Protein AF-A0AAW2XCR2-F1 (afdb_monomer_lite)

Secondary structure (DSSP, 8-state):
-TT--GGGS-TTHHHHHHHHHHHHHHHHHHEEEEESS----EESSSEE-TT---EEEEEPP---TT-HHHHTTTTSS--

Structure (mmCIF, N/CA/C/O backbone):
data_AF-A0AAW2XCR2-F1
#
_entry.id   AF-A0AAW2XCR2-F1
#
loop_
_atom_site.group_PDB
_atom_site.id
_atom_site.type_symbol
_atom_site.label_atom_id
_atom_site.label_alt_id
_atom_site.label_comp_id
_atom_site.label_asym_id
_atom_site.label_entity_id
_atom_site.label_seq_id
_atom_site.pdbx_PDB_ins_code
_atom_site.Cartn_x
_atom_site.Cartn_y
_atom_site.Cartn_z
_atom_site.occupancy
_atom_site.B_iso_or_equiv
_atom_site.auth_seq_id
_atom_site.auth_comp_id
_atom_site.auth_asym_id
_atom_site.auth_atom_id
_atom_site.pdbx_PDB_model_num
ATOM 1 N N . MET A 1 1 ? 15.053 3.980 -5.785 1.00 84.38 1 MET A N 1
ATOM 2 C CA . MET A 1 1 ? 14.110 3.876 -6.921 1.00 84.38 1 MET A CA 1
ATOM 3 C C . MET A 1 1 ? 13.341 2.553 -6.821 1.00 84.38 1 MET A C 1
ATOM 5 O O . MET A 1 1 ? 13.827 1.561 -7.349 1.00 84.38 1 MET A O 1
ATOM 9 N N . PRO A 1 2 ? 12.194 2.496 -6.114 1.00 94.44 2 PRO A N 1
ATOM 10 C CA . PRO A 1 2 ? 11.495 1.234 -5.803 1.00 94.44 2 PRO A CA 1
ATOM 11 C C . PRO A 1 2 ? 10.906 0.523 -7.033 1.00 94.44 2 PRO A C 1
ATOM 13 O O . PRO A 1 2 ? 10.674 -0.677 -7.001 1.00 94.44 2 PRO A O 1
ATOM 16 N N . PHE A 1 3 ? 10.714 1.25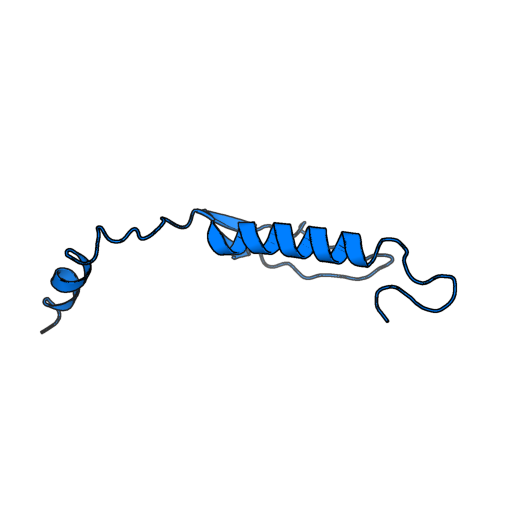5 -8.131 1.00 97.06 3 PHE A N 1
ATOM 17 C CA . PHE A 1 3 ? 10.163 0.747 -9.388 1.00 97.06 3 PHE A CA 1
ATOM 18 C C . PHE A 1 3 ? 11.206 0.665 -10.517 1.00 97.06 3 PHE A C 1
ATOM 20 O O . PHE A 1 3 ? 10.843 0.591 -11.690 1.00 97.06 3 PHE A O 1
ATOM 27 N N . GLY A 1 4 ? 12.500 0.713 -10.187 1.00 96.44 4 GLY A N 1
ATOM 28 C CA . GLY A 1 4 ? 13.574 0.791 -11.180 1.00 96.44 4 GLY A CA 1
ATOM 29 C C . GLY A 1 4 ? 13.660 2.162 -11.862 1.00 96.44 4 GLY A C 1
ATOM 30 O O . GLY A 1 4 ? 13.287 3.178 -11.275 1.00 96.44 4 GLY A O 1
ATOM 31 N N . GLY A 1 5 ? 14.177 2.199 -13.092 1.00 96.94 5 GLY A N 1
ATOM 32 C CA . GLY A 1 5 ? 14.376 3.431 -13.860 1.00 96.94 5 GLY A CA 1
ATOM 33 C C . GLY A 1 5 ? 14.825 3.180 -15.303 1.00 96.94 5 GLY A C 1
ATOM 34 O O . GLY A 1 5 ? 15.085 2.042 -15.701 1.00 96.94 5 GLY A O 1
ATOM 35 N N . GLY A 1 6 ? 14.910 4.253 -16.095 1.00 96.38 6 GLY A N 1
ATOM 36 C CA . GLY A 1 6 ? 15.287 4.183 -17.510 1.00 96.38 6 GLY A CA 1
ATOM 37 C C . GLY A 1 6 ? 14.267 3.414 -18.368 1.00 96.38 6 GLY A C 1
ATOM 38 O O . GLY A 1 6 ? 13.085 3.379 -18.025 1.00 96.38 6 GLY A O 1
ATOM 39 N N . PRO A 1 7 ? 14.702 2.749 -19.456 1.00 97.56 7 PRO A N 1
ATOM 40 C CA . PRO A 1 7 ? 13.816 1.978 -20.342 1.00 97.56 7 PRO A CA 1
ATOM 41 C C . PRO A 1 7 ? 13.099 0.795 -19.671 1.00 97.56 7 PRO A C 1
ATOM 43 O O . PRO A 1 7 ? 12.219 0.186 -20.270 1.00 97.56 7 PRO A O 1
ATOM 46 N N . ARG A 1 8 ? 13.508 0.428 -18.450 1.00 97.00 8 ARG A N 1
ATOM 47 C CA . ARG A 1 8 ? 12.948 -0.675 -17.656 1.00 97.00 8 ARG A CA 1
ATOM 48 C C . ARG A 1 8 ? 12.285 -0.173 -16.371 1.00 97.00 8 ARG A C 1
ATOM 50 O O . ARG A 1 8 ? 12.146 -0.942 -15.423 1.00 97.00 8 ARG A O 1
ATOM 57 N N . LEU A 1 9 ? 11.888 1.102 -16.324 1.00 97.50 9 LEU A N 1
ATOM 58 C CA . LEU A 1 9 ? 10.982 1.597 -15.289 1.00 97.50 9 LEU A CA 1
ATOM 59 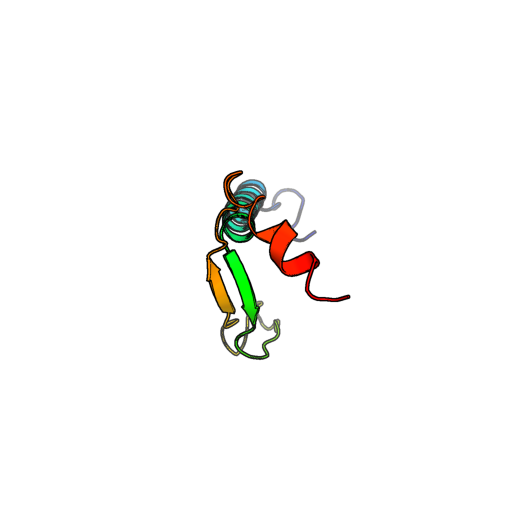C C . LEU A 1 9 ? 9.716 0.728 -15.283 1.00 97.50 9 LEU A C 1
ATOM 61 O O . LEU A 1 9 ? 9.188 0.401 -16.345 1.00 97.50 9 LEU A O 1
ATOM 65 N N . CYS A 1 10 ? 9.246 0.337 -14.098 1.00 97.81 10 CYS A N 1
ATOM 66 C CA . CYS A 1 10 ? 8.060 -0.504 -13.971 1.00 97.81 10 CYS A CA 1
ATOM 67 C C . CYS A 1 10 ? 6.866 0.134 -14.694 1.00 97.81 10 CYS A C 1
ATOM 69 O O . CYS A 1 10 ? 6.372 1.178 -14.272 1.00 97.81 10 CYS A O 1
ATOM 71 N N . ALA A 1 11 ? 6.379 -0.524 -15.748 1.00 98.19 11 ALA A N 1
ATOM 72 C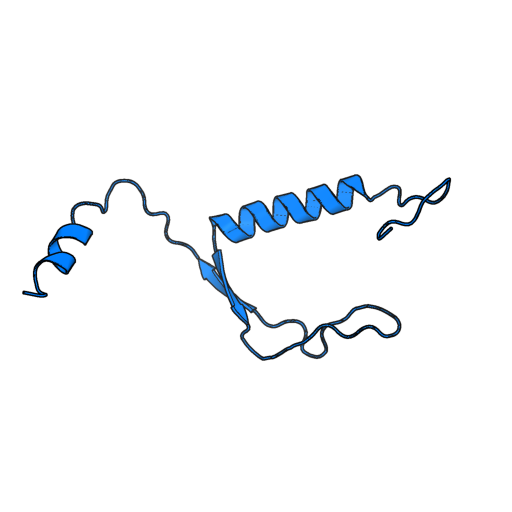 CA . ALA A 1 11 ? 5.219 -0.065 -16.511 1.00 98.19 11 ALA A CA 1
ATOM 73 C C . ALA A 1 11 ? 3.923 -0.058 -15.676 1.00 98.19 11 ALA A C 1
ATOM 75 O O . ALA A 1 11 ? 2.983 0.657 -16.004 1.00 98.19 11 ALA A O 1
ATOM 76 N N . GLY A 1 12 ? 3.884 -0.831 -14.584 1.00 98.25 12 GLY A N 1
ATOM 77 C CA . GLY A 1 12 ? 2.758 -0.902 -13.653 1.00 98.25 12 GLY A CA 1
ATOM 78 C C . GLY A 1 12 ? 2.868 0.024 -12.440 1.00 98.25 12 GLY A C 1
ATOM 79 O O . GLY A 1 12 ? 2.072 -0.120 -11.519 1.00 98.25 12 GLY A O 1
ATOM 80 N N . SER A 1 13 ? 3.838 0.945 -12.381 1.00 98.19 13 SER A N 1
ATOM 81 C CA . SER A 1 13 ? 4.055 1.787 -11.192 1.00 98.19 13 SER A CA 1
ATOM 82 C C . SER A 1 13 ? 2.842 2.658 -10.842 1.00 98.19 13 SER A C 1
ATOM 84 O O . SER A 1 13 ? 2.503 2.781 -9.668 1.00 98.19 13 SER A O 1
ATOM 86 N N . GLU A 1 14 ? 2.166 3.234 -11.837 1.00 98.31 14 GLU A N 1
ATOM 87 C CA . GLU A 1 14 ? 0.967 4.052 -11.610 1.00 98.31 14 GLU A CA 1
ATOM 88 C C . GLU A 1 14 ? -0.240 3.201 -11.203 1.00 98.31 14 GLU A C 1
ATOM 90 O O . GLU A 1 14 ? -1.002 3.602 -10.324 1.00 98.31 14 GLU A O 1
ATOM 95 N N . LEU A 1 15 ? -0.374 1.994 -11.765 1.00 98.62 15 LEU A N 1
ATOM 96 C CA . LEU A 1 15 ? -1.413 1.050 -11.355 1.00 98.62 15 LEU A CA 1
ATOM 97 C C . LEU A 1 15 ? -1.206 0.604 -9.903 1.00 98.62 15 LEU A C 1
ATOM 99 O O . LEU A 1 15 ? -2.137 0.688 -9.112 1.00 98.62 15 LEU A O 1
ATOM 103 N N . ALA A 1 16 ? 0.020 0.232 -9.525 1.00 98.56 16 ALA A N 1
ATOM 104 C CA . ALA A 1 16 ? 0.343 -0.176 -8.158 1.00 98.56 16 ALA A CA 1
ATOM 105 C C . ALA A 1 16 ? 0.028 0.935 -7.141 1.00 98.56 16 ALA A C 1
ATOM 107 O O . ALA A 1 16 ? -0.544 0.676 -6.082 1.00 98.56 16 ALA A O 1
ATOM 108 N N . LYS A 1 17 ? 0.344 2.197 -7.469 1.00 98.31 17 LYS A N 1
ATOM 109 C CA . LYS A 1 17 ? -0.021 3.347 -6.626 1.00 98.31 17 LYS A CA 1
ATOM 110 C C . LYS A 1 17 ? -1.536 3.499 -6.495 1.00 98.31 17 LYS A C 1
ATOM 112 O O . LYS A 1 17 ? -2.012 3.762 -5.393 1.00 98.31 17 LYS A O 1
ATOM 117 N N . LEU A 1 18 ? -2.282 3.346 -7.591 1.00 98.69 18 LEU A N 1
ATOM 118 C CA . LEU A 1 18 ? -3.742 3.438 -7.586 1.00 98.69 18 LEU A CA 1
ATOM 119 C C . LEU A 1 18 ? -4.369 2.326 -6.736 1.00 98.69 18 LEU A C 1
ATOM 121 O O . LEU A 1 18 ? -5.213 2.616 -5.892 1.00 98.69 18 LEU A O 1
ATOM 125 N N . GLU A 1 19 ? -3.933 1.080 -6.918 1.00 98.88 19 GLU A N 1
ATOM 126 C CA . GLU A 1 19 ? -4.405 -0.076 -6.147 1.00 98.88 19 GLU A CA 1
ATOM 127 C C . GLU A 1 19 ? -4.179 0.132 -4.646 1.00 98.88 19 GLU A C 1
ATOM 129 O O . GLU A 1 19 ? -5.114 0.002 -3.852 1.00 98.88 19 GLU A O 1
ATOM 134 N N . MET A 1 20 ? -2.967 0.545 -4.256 1.00 98.75 20 MET A N 1
ATOM 135 C CA . MET A 1 20 ? -2.646 0.866 -2.864 1.00 98.75 20 MET A CA 1
ATOM 136 C C . MET A 1 20 ? -3.510 2.013 -2.327 1.00 98.75 20 MET A C 1
ATOM 138 O O . MET A 1 20 ? -4.032 1.918 -1.218 1.00 98.75 20 MET A O 1
ATOM 142 N N . ALA A 1 21 ? -3.684 3.091 -3.096 1.00 98.75 21 ALA A N 1
ATOM 143 C CA . ALA A 1 21 ? -4.453 4.257 -2.670 1.00 98.75 21 ALA A CA 1
ATOM 144 C C . ALA A 1 21 ? -5.937 3.928 -2.457 1.00 98.75 21 ALA A C 1
ATOM 146 O O . ALA A 1 21 ? -6.503 4.300 -1.429 1.00 98.75 21 ALA A O 1
ATOM 147 N N . VAL A 1 22 ? -6.558 3.202 -3.391 1.00 98.75 22 VAL A N 1
ATOM 148 C CA . VAL A 1 22 ? -7.965 2.785 -3.292 1.00 98.75 22 VAL A CA 1
ATOM 149 C C . VAL A 1 22 ? -8.157 1.828 -2.116 1.00 98.75 22 VAL A C 1
ATOM 151 O O . VAL A 1 22 ? -9.088 2.007 -1.328 1.00 98.75 22 VAL A O 1
ATOM 154 N N . PHE A 1 23 ? -7.256 0.856 -1.943 1.00 98.62 23 PHE A N 1
ATOM 155 C CA . PHE A 1 23 ? -7.301 -0.061 -0.807 1.00 98.62 23 PHE A CA 1
ATOM 156 C C . PHE A 1 23 ? -7.206 0.687 0.529 1.00 98.62 23 PHE A C 1
ATOM 158 O O . PHE A 1 23 ? -8.072 0.521 1.389 1.00 98.62 23 PHE A O 1
ATOM 165 N N . ILE A 1 24 ? -6.205 1.560 0.688 1.00 98.56 24 ILE A N 1
ATOM 166 C CA . ILE A 1 24 ? -5.998 2.335 1.919 1.00 98.56 24 ILE A CA 1
ATOM 167 C C . ILE A 1 24 ? -7.188 3.258 2.184 1.00 98.56 24 ILE A 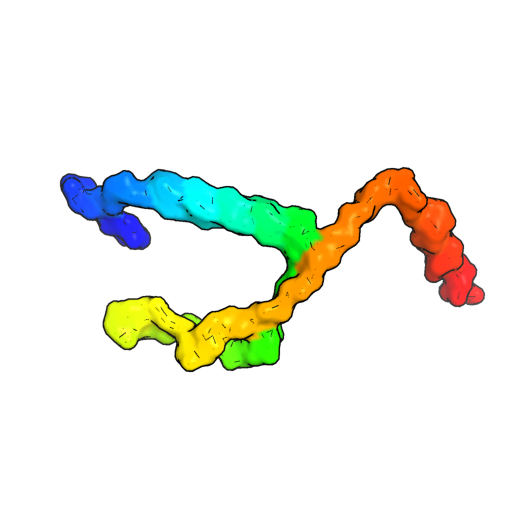C 1
ATOM 169 O O . ILE A 1 24 ? -7.652 3.312 3.319 1.00 98.56 24 ILE A O 1
ATOM 173 N N . HIS A 1 25 ? -7.717 3.939 1.161 1.00 98.31 25 HIS A N 1
ATOM 174 C CA . HIS A 1 25 ? -8.882 4.817 1.287 1.00 98.31 25 HIS A CA 1
ATOM 175 C C . HIS A 1 25 ? -10.080 4.092 1.912 1.00 98.31 25 HIS A C 1
ATOM 177 O O . HIS A 1 25 ? -10.672 4.572 2.878 1.00 98.31 25 HIS A O 1
ATOM 183 N N . HIS A 1 26 ? -10.424 2.908 1.403 1.00 97.69 26 HIS A N 1
ATOM 184 C CA . HIS A 1 26 ? -11.534 2.140 1.957 1.00 97.69 26 HIS A CA 1
ATOM 185 C C . HIS A 1 26 ? -11.200 1.502 3.307 1.00 97.69 26 HIS A C 1
ATOM 187 O O . HIS A 1 26 ? -12.089 1.421 4.157 1.00 97.69 26 HIS A O 1
ATOM 193 N N . LEU A 1 27 ? -9.948 1.097 3.531 1.00 97.69 27 LEU A N 1
ATOM 194 C CA . LEU A 1 27 ? -9.502 0.548 4.808 1.00 97.69 27 LEU A CA 1
ATOM 195 C C . LEU A 1 27 ? -9.659 1.580 5.937 1.00 97.69 27 LEU A C 1
ATOM 197 O O . LEU A 1 27 ? -10.358 1.305 6.909 1.00 97.69 27 LEU A O 1
ATOM 201 N N . VAL A 1 28 ? -9.094 2.784 5.777 1.00 96.69 28 VAL A N 1
ATOM 202 C CA . VAL A 1 28 ? -9.068 3.830 6.824 1.00 96.69 28 VAL A CA 1
ATOM 203 C C . VAL A 1 28 ? -10.443 4.418 7.126 1.00 96.69 28 VAL A C 1
ATOM 205 O O . VAL A 1 28 ? -10.701 4.826 8.253 1.00 96.69 28 VAL A O 1
ATOM 208 N N . LEU A 1 29 ? -11.335 4.475 6.133 1.00 96.44 29 LEU A N 1
ATOM 209 C CA . LEU A 1 29 ? -12.671 5.046 6.314 1.00 96.44 29 LEU A CA 1
ATOM 210 C C . LEU A 1 29 ? -13.656 4.082 6.973 1.00 96.44 29 LEU A C 1
ATOM 212 O O . LEU A 1 29 ? -14.666 4.525 7.515 1.00 96.44 29 LEU A O 1
ATOM 216 N N . ASN A 1 30 ? -13.410 2.774 6.884 1.00 96.69 30 ASN A N 1
ATOM 217 C CA . ASN A 1 30 ? -14.387 1.771 7.302 1.00 96.69 30 ASN A CA 1
ATOM 218 C C . ASN A 1 30 ? -13.899 0.875 8.436 1.00 96.69 30 ASN A C 1
ATOM 220 O O . ASN A 1 30 ? -14.740 0.203 9.031 1.00 96.69 30 ASN A O 1
ATOM 224 N N . PHE A 1 31 ? -12.601 0.843 8.746 1.00 97.38 31 PHE A N 1
ATOM 225 C CA . PHE A 1 31 ? -12.049 -0.074 9.738 1.00 97.38 31 PHE A CA 1
ATOM 226 C C . PHE A 1 31 ? -11.001 0.587 10.636 1.00 97.38 31 PHE A C 1
ATOM 228 O O . PHE A 1 31 ? -10.172 1.366 10.176 1.00 97.38 31 PHE A O 1
ATOM 235 N N . SER A 1 32 ? -11.012 0.224 11.918 1.00 96.56 32 SER A N 1
ATOM 236 C CA . SER A 1 32 ? -9.825 0.284 12.768 1.00 96.56 32 SER A CA 1
ATOM 237 C C . SER A 1 32 ? -9.168 -1.091 12.788 1.00 96.56 32 S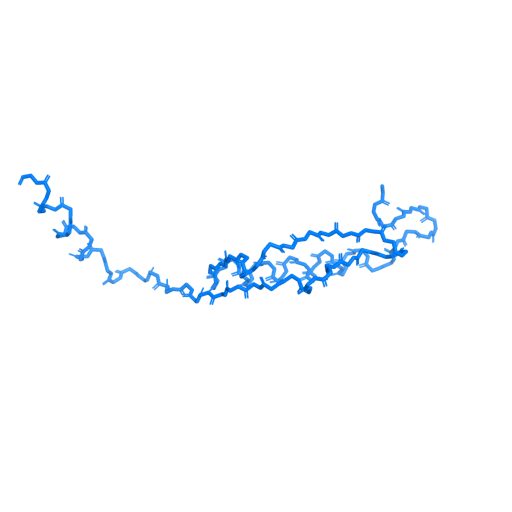ER A C 1
ATOM 239 O O . SER A 1 32 ? -9.841 -2.116 12.634 1.00 96.56 32 SER A O 1
ATOM 241 N N . TRP A 1 33 ? -7.848 -1.129 12.954 1.00 97.50 33 TRP A N 1
ATOM 242 C CA . TRP A 1 33 ? -7.115 -2.387 12.963 1.00 97.50 33 TRP A CA 1
ATOM 243 C C . TRP A 1 33 ? -5.937 -2.380 13.930 1.00 97.50 33 TRP A C 1
ATOM 245 O O . TRP A 1 33 ? -5.366 -1.337 14.246 1.00 97.50 33 TRP A O 1
ATOM 255 N N . SER A 1 34 ? -5.569 -3.574 14.382 1.00 97.62 34 SER A N 1
ATOM 256 C CA . SER A 1 34 ? -4.389 -3.830 15.203 1.00 97.62 34 SER A CA 1
ATOM 257 C C . SER A 1 34 ? -3.744 -5.159 14.810 1.00 97.62 34 SER A C 1
ATOM 259 O O . SER A 1 34 ? -4.370 -6.014 14.179 1.00 97.62 34 SER A O 1
ATOM 261 N N . LEU A 1 35 ? -2.470 -5.342 15.162 1.00 97.56 35 LEU A N 1
ATOM 262 C CA . LEU A 1 35 ? -1.794 -6.624 14.971 1.00 97.56 35 LEU A CA 1
ATOM 263 C C . LEU A 1 35 ? -2.357 -7.653 15.957 1.00 97.56 35 LEU A C 1
ATOM 265 O O . LEU A 1 35 ? -2.328 -7.432 17.166 1.00 97.56 35 LEU A O 1
ATOM 269 N N . ALA A 1 36 ? -2.834 -8.785 15.440 1.00 97.06 36 ALA A N 1
ATOM 270 C CA . ALA A 1 36 ? -3.323 -9.893 16.260 1.00 97.06 36 ALA A CA 1
ATOM 271 C C . ALA A 1 36 ? -2.173 -10.724 16.857 1.00 97.06 36 ALA A C 1
ATOM 273 O O . ALA A 1 36 ? -2.348 -11.407 17.863 1.00 97.06 36 ALA A O 1
ATOM 274 N N . ALA A 1 37 ? -0.984 -10.650 16.256 1.00 96.31 37 ALA A N 1
ATOM 275 C CA . ALA A 1 37 ? 0.250 -11.195 16.801 1.00 96.31 37 ALA A CA 1
ATOM 276 C C . ALA A 1 37 ? 1.446 -10.356 16.338 1.00 96.31 37 ALA A C 1
ATOM 278 O O . ALA A 1 37 ? 1.389 -9.700 15.298 1.00 96.31 37 ALA A O 1
ATOM 279 N N . SER A 1 38 ? 2.549 -10.399 17.091 1.00 96.62 38 SER A N 1
ATOM 280 C CA . SER A 1 38 ? 3.794 -9.768 16.656 1.00 96.62 38 SER A CA 1
ATOM 281 C C . SER A 1 38 ? 4.325 -10.464 15.407 1.00 96.62 38 SER A C 1
ATOM 283 O O . SER A 1 38 ? 4.561 -11.674 15.408 1.00 96.62 38 SER A O 1
ATOM 285 N N . ASP A 1 39 ? 4.533 -9.694 14.353 1.00 97.31 39 ASP A N 1
ATOM 286 C CA . ASP A 1 39 ? 5.134 -10.151 13.109 1.00 97.31 39 ASP A CA 1
ATOM 287 C C . ASP A 1 39 ? 5.975 -9.017 12.526 1.00 97.31 39 ASP A C 1
ATOM 289 O O . ASP A 1 39 ? 5.758 -7.850 12.865 1.00 97.31 39 ASP A O 1
ATOM 293 N N . GLN A 1 40 ? 6.965 -9.348 11.707 1.00 96.50 40 GLN A N 1
ATOM 294 C CA . GLN A 1 40 ? 7.875 -8.380 11.098 1.00 96.50 40 GLN A CA 1
ATOM 295 C C . GLN A 1 40 ? 8.209 -8.816 9.679 1.00 96.50 40 GLN A C 1
ATOM 297 O O . GLN A 1 40 ? 8.382 -10.003 9.413 1.00 96.50 40 GLN A O 1
ATOM 302 N N . ALA A 1 41 ? 8.333 -7.842 8.782 1.00 97.00 41 ALA A N 1
ATOM 303 C CA . ALA A 1 41 ? 8.749 -8.115 7.419 1.00 97.00 41 ALA A CA 1
ATOM 304 C C . ALA A 1 41 ? 10.207 -8.596 7.405 1.00 97.00 41 ALA A C 1
ATOM 306 O O . ALA A 1 41 ? 11.091 -7.958 7.983 1.00 97.00 41 ALA A O 1
ATOM 307 N N . TYR A 1 42 ? 10.458 -9.699 6.711 1.00 97.00 42 TYR A N 1
ATOM 308 C CA . TYR A 1 42 ? 11.789 -10.217 6.425 1.00 97.00 42 TYR A CA 1
ATOM 309 C C . TYR A 1 42 ? 12.021 -10.213 4.917 1.00 97.00 42 TYR A C 1
ATOM 311 O O . TYR A 1 42 ? 11.079 -10.382 4.150 1.00 97.00 42 TYR A O 1
ATOM 319 N N . ALA A 1 43 ? 13.262 -10.018 4.477 1.00 96.50 43 ALA A N 1
ATOM 320 C CA . ALA A 1 43 ? 13.602 -9.962 3.059 1.00 96.50 43 ALA A CA 1
ATOM 321 C C . ALA A 1 43 ? 14.649 -11.026 2.709 1.00 96.50 43 ALA A C 1
ATOM 323 O O . ALA A 1 43 ? 15.838 -10.777 2.900 1.00 96.50 43 ALA A O 1
ATOM 324 N N . PHE A 1 44 ? 14.222 -12.187 2.189 1.00 89.38 44 PHE A N 1
ATOM 325 C CA . PHE A 1 44 ? 15.104 -13.143 1.498 1.00 89.38 44 PHE A CA 1
ATOM 326 C C . PHE A 1 44 ? 14.326 -14.303 0.829 1.00 89.38 44 PHE A C 1
ATOM 328 O O . PHE A 1 44 ? 13.681 -15.068 1.542 1.00 89.38 44 PHE A O 1
ATOM 335 N N . PRO A 1 45 ? 14.405 -14.522 -0.501 1.00 92.00 45 PRO A N 1
ATOM 336 C CA . PRO A 1 45 ? 14.864 -13.602 -1.547 1.00 92.00 45 PRO A CA 1
ATOM 337 C C . PRO A 1 45 ? 13.820 -12.518 -1.896 1.00 92.00 45 PRO A C 1
ATOM 339 O O . PRO A 1 45 ? 14.111 -11.610 -2.668 1.00 92.00 45 PRO A O 1
ATOM 342 N N . PHE A 1 46 ? 12.616 -12.601 -1.328 1.00 95.81 46 PHE A N 1
ATOM 343 C CA . PHE A 1 46 ? 11.526 -11.630 -1.439 1.00 95.81 46 PHE A CA 1
ATOM 344 C C . PHE A 1 46 ? 11.099 -11.159 -0.043 1.00 95.81 46 PHE A C 1
ATOM 346 O O . PHE A 1 46 ? 11.510 -11.741 0.963 1.00 95.81 46 PHE A O 1
ATOM 353 N N . VAL A 1 47 ? 10.323 -10.074 0.013 1.00 97.06 47 VAL A N 1
ATOM 354 C CA . VAL A 1 47 ? 9.743 -9.576 1.266 1.00 97.06 47 VAL A CA 1
ATOM 355 C C . VAL A 1 47 ? 8.565 -10.461 1.648 1.00 97.06 47 VAL A C 1
ATOM 357 O O . VAL A 1 47 ? 7.673 -10.661 0.826 1.00 97.06 47 VAL A O 1
ATOM 360 N N . ASP A 1 48 ? 8.559 -10.955 2.880 1.00 97.38 48 ASP A N 1
ATOM 361 C CA . ASP A 1 48 ? 7.469 -11.758 3.426 1.00 97.38 48 ASP A CA 1
ATOM 362 C C . ASP A 1 48 ? 7.286 -11.510 4.930 1.00 97.38 48 ASP A C 1
ATOM 364 O O . ASP A 1 48 ? 8.178 -10.997 5.612 1.00 97.38 48 ASP A O 1
ATOM 368 N N . PHE A 1 49 ? 6.121 -11.884 5.445 1.00 97.81 49 PHE A N 1
ATOM 369 C CA . PHE A 1 49 ? 5.786 -11.886 6.861 1.00 97.81 49 PHE A CA 1
ATOM 370 C C . PHE A 1 49 ? 5.733 -13.338 7.350 1.00 97.81 49 PHE A C 1
ATOM 372 O O . PHE A 1 49 ? 4.811 -14.061 6.972 1.00 97.81 49 PHE A O 1
ATOM 379 N N . PRO A 1 50 ? 6.673 -13.796 8.201 1.00 95.69 50 PRO A N 1
ATOM 380 C CA . PRO A 1 50 ? 6.748 -15.198 8.621 1.00 95.69 50 PRO A CA 1
ATOM 381 C C . PRO A 1 50 ? 5.473 -15.756 9.266 1.00 95.69 50 PRO A C 1
ATOM 383 O O . PRO A 1 50 ? 5.281 -16.972 9.272 1.00 95.69 50 PRO A O 1
ATOM 386 N N . LYS A 1 51 ? 4.610 -14.898 9.828 1.00 96.81 51 LYS A N 1
ATOM 387 C CA . LYS A 1 51 ? 3.316 -15.295 10.406 1.00 96.81 51 LYS A CA 1
ATOM 388 C C . LYS A 1 51 ? 2.119 -14.806 9.584 1.00 96.81 51 LYS A C 1
ATOM 390 O O . LYS A 1 51 ? 0.987 -14.914 10.050 1.00 96.81 51 LYS A O 1
ATOM 395 N N . GLY A 1 52 ? 2.351 -14.291 8.377 1.00 96.81 52 GLY A N 1
ATOM 396 C CA . GLY A 1 52 ? 1.319 -13.843 7.445 1.00 96.81 52 GLY A CA 1
ATOM 397 C C . GLY A 1 52 ? 0.672 -12.501 7.789 1.00 96.81 52 GLY A C 1
ATOM 398 O O . GLY A 1 52 ? -0.408 -12.229 7.274 1.00 96.81 52 GLY A O 1
ATOM 399 N N . LEU A 1 53 ? 1.290 -11.681 8.653 1.00 97.81 53 LEU A N 1
ATOM 400 C CA . LEU A 1 53 ? 0.757 -10.390 9.111 1.00 97.81 53 LEU A CA 1
ATOM 401 C C . LEU A 1 53 ? -0.703 -10.503 9.605 1.00 97.81 53 LEU A C 1
ATOM 403 O O . LEU A 1 53 ? -1.621 -9.963 8.986 1.00 97.81 53 LEU A O 1
ATOM 407 N N . PRO A 1 54 ? -0.962 -11.214 10.713 1.00 97.75 54 PRO A N 1
ATOM 408 C CA . PRO A 1 54 ? -2.321 -11.391 11.204 1.00 97.75 54 PRO A CA 1
ATOM 409 C C . PRO A 1 54 ? -2.855 -10.071 11.783 1.00 97.75 54 PRO A C 1
ATOM 411 O O . PRO A 1 54 ? -2.281 -9.501 12.716 1.00 97.75 54 PRO A O 1
ATOM 414 N N . VAL A 1 55 ? -3.978 -9.593 11.241 1.00 97.81 55 VAL A N 1
ATOM 415 C CA . VAL A 1 55 ? -4.615 -8.319 11.611 1.00 97.81 55 VAL A CA 1
ATOM 416 C C . VAL A 1 55 ? -6.019 -8.569 12.155 1.00 97.81 55 VAL A C 1
ATOM 418 O O . VAL A 1 55 ? -6.817 -9.270 11.535 1.00 97.81 55 VAL A O 1
ATOM 421 N N . ALA A 1 56 ? -6.337 -7.961 13.296 1.00 97.81 56 ALA A N 1
ATOM 422 C CA . ALA A 1 56 ? -7.702 -7.866 13.799 1.00 97.81 56 ALA A CA 1
ATOM 423 C C . ALA A 1 56 ? -8.334 -6.569 13.281 1.00 97.81 56 ALA A C 1
ATOM 425 O O . ALA A 1 56 ? -7.741 -5.498 13.419 1.00 97.81 56 ALA A O 1
ATOM 426 N N . VAL A 1 57 ? -9.529 -6.658 12.692 1.00 97.56 57 VAL A N 1
ATOM 427 C CA . VAL A 1 57 ? -10.249 -5.508 12.128 1.00 97.56 57 VAL A CA 1
ATOM 428 C C . VAL A 1 57 ? -11.583 -5.306 12.832 1.00 97.56 57 VAL A C 1
ATOM 430 O O . VAL A 1 57 ? -12.324 -6.259 13.061 1.00 97.56 57 VAL A O 1
ATOM 433 N N . ASN A 1 58 ? -11.912 -4.053 13.130 1.00 97.12 58 ASN A N 1
ATOM 434 C CA . ASN A 1 58 ? -13.216 -3.654 13.644 1.00 97.12 58 ASN A CA 1
ATOM 435 C C . ASN A 1 58 ? -13.822 -2.627 12.696 1.00 97.12 58 ASN A C 1
ATOM 437 O O . ASN A 1 58 ? -13.155 -1.671 12.304 1.00 97.12 58 ASN A O 1
ATOM 441 N N . ARG A 1 59 ? -15.089 -2.807 12.319 1.00 96.44 59 ARG A N 1
ATOM 442 C CA . ARG A 1 59 ? -15.786 -1.830 11.479 1.00 96.44 59 ARG A CA 1
ATOM 443 C C . ARG A 1 59 ? -15.982 -0.530 12.262 1.00 96.44 59 ARG A C 1
ATOM 445 O O . ARG A 1 59 ? -16.525 -0.550 13.364 1.00 96.44 59 ARG A O 1
ATOM 452 N N . LEU A 1 60 ? -15.599 0.592 11.662 1.00 94.31 60 LEU A N 1
ATOM 453 C CA . LEU A 1 60 ? -15.902 1.921 12.178 1.00 94.31 60 LEU A CA 1
ATOM 454 C C . LEU A 1 60 ? -17.408 2.167 12.048 1.00 94.31 60 LEU A C 1
ATOM 456 O O . LEU A 1 60 ? -17.980 2.100 10.955 1.00 94.31 60 LEU A O 1
ATOM 460 N N . GLN A 1 61 ? -18.057 2.433 13.177 1.00 82.88 61 GLN A N 1
ATOM 461 C CA . GLN A 1 61 ? -19.409 2.977 13.196 1.00 82.88 61 GLN A CA 1
ATOM 462 C C . GLN A 1 61 ? -19.329 4.375 12.578 1.00 82.88 61 GLN A C 1
ATOM 464 O O . GLN A 1 61 ? -18.519 5.196 13.006 1.00 82.88 61 GLN A O 1
ATOM 469 N N . LYS A 1 62 ? -20.136 4.658 11.553 1.00 65.56 62 LYS A N 1
ATOM 470 C CA . LYS A 1 62 ? -20.241 6.029 11.054 1.00 65.56 62 LYS A CA 1
ATOM 471 C C . LYS A 1 62 ? -20.921 6.841 12.147 1.00 65.56 62 LYS A C 1
ATOM 473 O O . LYS A 1 62 ? -22.120 6.676 12.359 1.00 65.56 62 LYS A O 1
ATOM 478 N N . THR A 1 63 ? -20.180 7.713 12.818 1.00 61.19 63 THR A N 1
ATOM 479 C CA . THR A 1 63 ? -20.760 8.788 13.620 1.00 61.19 63 THR A CA 1
ATOM 480 C C . THR A 1 63 ? -21.493 9.715 12.655 1.00 61.19 63 THR A C 1
ATOM 482 O O . THR A 1 63 ? -20.938 10.651 12.090 1.00 61.19 63 THR A O 1
ATOM 485 N N . GLY A 1 64 ? -22.747 9.378 12.355 1.00 55.66 64 GLY A N 1
ATOM 486 C CA . GLY A 1 64 ? -23.669 10.315 11.736 1.00 55.66 64 GLY A CA 1
ATOM 487 C C . GLY A 1 64 ? -23.960 11.464 12.709 1.00 55.66 64 GLY A C 1
ATOM 488 O O . GLY A 1 64 ? -23.767 11.297 13.915 1.00 55.66 64 GLY A O 1
ATOM 489 N N . PRO A 1 65 ? -24.480 12.604 12.228 1.00 55.94 65 PRO A N 1
ATOM 490 C CA . PRO A 1 65 ? -24.852 13.761 13.052 1.00 55.94 65 PRO A CA 1
ATOM 491 C C . PRO A 1 65 ? -26.044 13.515 14.011 1.00 55.94 65 PRO A C 1
ATOM 493 O O . PRO A 1 65 ? -26.768 14.442 14.340 1.00 55.94 65 PRO A O 1
ATOM 496 N N . GLN A 1 66 ? -26.274 12.279 14.463 1.00 55.56 66 GLN A N 1
ATOM 497 C CA . GLN A 1 66 ? -27.421 11.885 15.292 1.00 55.56 66 GLN A CA 1
ATOM 498 C C . GLN A 1 66 ? -27.035 11.465 16.720 1.00 55.56 66 GLN A C 1
ATOM 500 O O . GLN A 1 66 ? -27.878 10.950 17.438 1.00 55.56 66 GLN A O 1
ATOM 505 N N . ASN A 1 67 ? -25.779 11.656 17.138 1.00 47.78 67 ASN A N 1
ATOM 506 C CA . ASN A 1 67 ? -25.306 11.246 18.469 1.00 47.78 67 ASN A CA 1
ATOM 507 C C . ASN A 1 67 ? -24.574 12.353 19.242 1.00 47.78 67 ASN A C 1
ATOM 509 O O . ASN A 1 67 ? -23.862 12.052 20.188 1.00 47.78 67 ASN A O 1
ATOM 513 N N . LEU A 1 68 ? -24.773 13.630 18.898 1.00 56.41 68 LEU A N 1
ATOM 514 C CA . LEU A 1 68 ? -24.216 14.721 19.711 1.00 56.41 68 LEU A CA 1
ATOM 515 C C . LEU A 1 68 ? -24.976 14.923 21.039 1.00 56.41 68 LEU A C 1
ATOM 517 O O . LEU A 1 68 ? -24.445 15.539 21.955 1.00 56.41 68 LEU A O 1
ATOM 521 N N . GLU A 1 69 ? -26.187 14.372 21.169 1.00 49.47 69 GLU A N 1
ATOM 522 C CA . GLU A 1 69 ? -26.998 14.500 22.389 1.00 49.47 69 GLU A CA 1
ATOM 523 C C . GLU A 1 69 ? -26.525 13.570 23.525 1.00 49.47 69 GLU A C 1
ATOM 525 O O . GLU A 1 69 ? -26.770 13.852 24.694 1.00 49.47 69 GLU A O 1
ATOM 530 N N . ASN A 1 70 ? -25.826 12.473 23.202 1.00 49.84 70 ASN A N 1
ATOM 531 C CA . ASN A 1 70 ? -25.414 11.470 24.195 1.00 49.84 70 ASN A CA 1
ATOM 532 C C . ASN A 1 70 ? -23.985 11.694 24.722 1.00 49.84 70 ASN A C 1
ATOM 534 O O . ASN A 1 70 ? -23.703 11.347 25.863 1.00 49.84 70 ASN A O 1
ATOM 538 N N . ASP A 1 71 ? -23.107 12.346 23.949 1.00 53.22 71 ASP A N 1
ATOM 539 C CA . ASP A 1 71 ? -21.719 12.617 24.364 1.00 53.22 71 ASP A CA 1
ATOM 540 C C . ASP A 1 71 ? -21.611 13.735 25.426 1.00 53.22 71 ASP A C 1
ATOM 542 O O . ASP A 1 71 ? -20.615 13.823 26.144 1.00 53.22 71 ASP A O 1
ATOM 546 N N . VAL A 1 72 ? -22.631 14.596 25.552 1.00 55.88 72 VAL A N 1
ATOM 547 C CA . VAL A 1 72 ? -22.668 15.667 26.569 1.00 55.88 72 VAL A CA 1
ATOM 548 C C . VAL A 1 72 ? -23.035 15.120 27.953 1.00 55.88 72 VAL A C 1
ATOM 550 O O . VAL A 1 72 ? -22.537 15.627 28.957 1.00 55.88 72 VAL A O 1
ATOM 553 N N . VAL A 1 73 ? -23.864 14.073 28.025 1.00 55.53 73 VAL A N 1
ATOM 554 C CA . VAL A 1 73 ? -24.343 13.517 29.303 1.00 55.53 73 VAL A CA 1
ATOM 555 C C . VAL A 1 73 ? -23.229 12.748 30.025 1.00 55.53 73 VAL A C 1
ATOM 557 O O . VAL A 1 73 ? -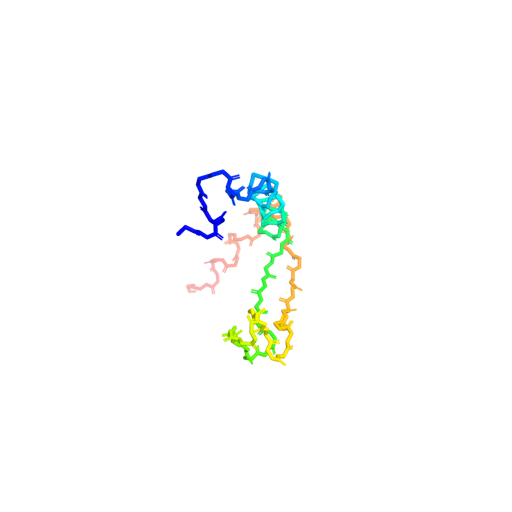23.024 12.956 31.218 1.00 55.53 73 VAL A O 1
ATOM 560 N N . ASP A 1 74 ? -22.411 11.981 29.297 1.00 49.81 74 ASP A N 1
ATOM 561 C CA . ASP A 1 74 ? -21.276 11.228 29.866 1.00 49.81 74 ASP A CA 1
ATOM 562 C C . ASP A 1 74 ? -20.086 12.121 30.296 1.00 49.81 74 ASP A C 1
ATOM 564 O O . ASP A 1 74 ? -19.147 11.669 30.964 1.00 49.81 74 ASP A O 1
ATOM 568 N N . GLY A 1 75 ? -20.106 13.405 29.925 1.00 46.84 75 GLY A N 1
ATOM 569 C CA . GLY A 1 75 ? -19.130 14.407 30.357 1.00 46.84 75 GLY A CA 1
ATOM 570 C C . GLY A 1 75 ? -19.457 15.078 31.695 1.00 46.84 75 GLY A C 1
ATOM 571 O O . GLY A 1 75 ? -18.569 15.704 32.270 1.00 46.84 75 GLY A O 1
ATOM 572 N N . ALA A 1 76 ? -20.693 14.954 32.193 1.00 47.06 76 ALA A N 1
ATOM 573 C CA . ALA A 1 76 ? -21.191 15.708 33.348 1.00 47.06 76 ALA A CA 1
ATOM 574 C C . ALA A 1 76 ? -21.206 14.925 34.678 1.00 47.06 76 ALA A C 1
ATOM 576 O O . ALA A 1 76 ? -21.407 15.530 35.724 1.00 47.06 76 ALA A O 1
ATOM 577 N N . GLU A 1 77 ? -20.943 13.613 34.681 1.00 44.31 77 GLU A N 1
ATOM 578 C CA . GLU A 1 77 ? -20.864 12.798 35.915 1.00 44.31 77 GLU A CA 1
ATOM 579 C C . GLU A 1 77 ? -19.422 12.606 36.436 1.00 44.31 77 GLU A C 1
ATOM 581 O O . GLU A 1 77 ? -19.118 11.660 37.163 1.00 44.31 77 GLU A O 1
ATOM 586 N N . ARG A 1 78 ? -18.503 13.506 36.064 1.00 48.56 78 ARG A N 1
ATOM 587 C CA . ARG A 1 78 ? -17.133 13.571 36.609 1.00 48.56 78 ARG A CA 1
ATOM 588 C C . ARG A 1 78 ? -16.821 14.898 37.315 1.00 48.56 78 ARG A C 1
ATOM 590 O O . ARG A 1 78 ? -15.672 15.339 37.286 1.00 48.56 78 ARG A O 1
ATOM 597 N N . GLU A 1 79 ? -17.818 15.482 37.979 1.00 42.03 79 GLU A N 1
ATOM 598 C CA . GLU A 1 79 ? -17.621 16.452 39.072 1.00 42.03 79 GLU A CA 1
ATOM 599 C C . GLU A 1 79 ? -18.129 15.897 40.408 1.00 42.03 79 GLU A C 1
ATOM 601 O O . GLU A 1 79 ? -19.224 15.290 40.424 1.00 42.03 79 GLU A O 1
#

Foldseek 3Di:
DVQDDDPRRNPCPVVVVVVVVVVVVCDVQFKDKDFPDDWDWDPPPHTDTPVRRHMDIDTDDPPDVPCPVPVVVVVPVPD

Organism: NCBI:txid2727402

pLDDT: mean 86.56, std 19.01, range [42.03, 98.88]

Radius of gyration: 20.83 Å; chains: 1; bounding box: 43×32×59 Å

InterPro domains:
  IPR001128 Cytochrome P450 [PF00067] (1-37)
  IPR017972 Cytochrome P450, conserved site [PS00086] (3-12)
  IPR036396 Cytochrome P450 superfamily [G3DSA:1.10.630.10] (1-71)
  IPR036396 Cytochrome P450 superfamily [SSF48264] (1-57)

Sequence (79 aa):
MPFGGGPRLCAGSELAKLEMAVFIHHLVLNFSWSLAASDQAYAFPFVDFPKGLPVAVNRLQKTGPQNLENDVVDGAERE